Protein AF-A0A7V8FAN8-F1 (afdb_monomer_lite)

Structure (mmCIF, N/CA/C/O backbone):
data_AF-A0A7V8FAN8-F1
#
_entry.id   AF-A0A7V8FAN8-F1
#
loop_
_atom_site.group_PDB
_atom_site.id
_atom_site.type_symbol
_atom_site.label_atom_id
_atom_site.label_alt_id
_atom_site.label_comp_id
_atom_site.label_asym_id
_atom_site.label_entity_id
_atom_site.label_seq_id
_atom_site.pdbx_PDB_ins_code
_atom_site.Cartn_x
_atom_site.Cartn_y
_atom_site.Cartn_z
_atom_site.occupancy
_atom_site.B_iso_or_equiv
_atom_site.auth_seq_id
_atom_site.auth_comp_id
_atom_site.auth_asym_id
_atom_site.auth_atom_id
_atom_site.pdbx_PDB_model_num
ATOM 1 N N . MET A 1 1 ? 2.748 7.385 24.726 1.00 61.91 1 MET A N 1
ATOM 2 C CA . MET A 1 1 ? 3.482 6.783 23.588 1.00 61.91 1 MET A CA 1
ATOM 3 C C . MET A 1 1 ? 2.722 5.676 22.836 1.00 61.91 1 MET A C 1
ATOM 5 O O . MET A 1 1 ? 3.240 5.224 21.832 1.00 61.91 1 MET A O 1
ATOM 9 N N . ASN A 1 2 ? 1.468 5.319 23.177 1.00 71.00 2 ASN A N 1
ATOM 10 C CA . ASN A 1 2 ? 0.735 4.238 22.475 1.00 71.00 2 ASN A CA 1
ATOM 11 C C . ASN A 1 2 ? -0.552 4.701 21.766 1.00 71.00 2 ASN A C 1
ATOM 13 O O . ASN A 1 2 ? -1.436 3.891 21.510 1.00 71.00 2 ASN A O 1
ATOM 17 N N . GLY A 1 3 ? -0.697 5.998 21.466 1.00 86.38 3 GLY A N 1
ATOM 18 C CA . GLY A 1 3 ? -1.949 6.554 20.928 1.00 86.38 3 GLY A CA 1
ATOM 19 C C . GLY A 1 3 ? -2.405 5.872 19.634 1.00 86.38 3 GLY A C 1
ATOM 20 O O . GLY A 1 3 ? -3.571 5.516 19.503 1.00 86.38 3 GLY A O 1
ATOM 21 N N . ILE A 1 4 ? -1.465 5.592 18.729 1.00 88.31 4 ILE A N 1
ATOM 22 C CA . ILE A 1 4 ? -1.739 4.931 17.445 1.00 88.31 4 ILE A CA 1
ATOM 23 C C . ILE A 1 4 ? -2.187 3.477 17.656 1.00 88.31 4 ILE A C 1
ATOM 25 O O . ILE A 1 4 ? -3.180 3.043 17.077 1.00 88.31 4 ILE A O 1
ATOM 29 N N . VAL A 1 5 ? -1.514 2.748 18.551 1.00 90.94 5 VAL A N 1
ATOM 30 C CA . VAL A 1 5 ? -1.884 1.371 18.916 1.00 90.94 5 VAL A CA 1
ATOM 31 C C . VAL A 1 5 ? -3.271 1.343 19.567 1.00 90.94 5 VAL A C 1
ATOM 33 O O . VAL A 1 5 ? -4.103 0.511 19.220 1.00 90.94 5 VAL A O 1
ATOM 36 N N . GLY A 1 6 ? -3.573 2.301 20.448 1.00 92.50 6 GLY A N 1
ATOM 37 C CA . GLY A 1 6 ? -4.892 2.430 21.069 1.00 92.50 6 GLY A CA 1
ATOM 38 C C . GLY A 1 6 ? -6.014 2.710 20.063 1.00 92.50 6 GLY A C 1
ATOM 39 O O . GLY A 1 6 ? -7.106 2.161 20.197 1.00 92.50 6 GLY A O 1
ATOM 40 N N . ILE A 1 7 ? -5.752 3.521 19.034 1.00 92.12 7 ILE A N 1
ATOM 41 C CA . ILE A 1 7 ? -6.699 3.761 17.933 1.00 92.12 7 ILE A CA 1
ATOM 42 C C . ILE A 1 7 ? -6.936 2.468 17.144 1.00 92.12 7 ILE A C 1
ATOM 44 O O . ILE A 1 7 ? -8.088 2.126 16.869 1.00 92.12 7 ILE A O 1
ATOM 48 N N . ALA A 1 8 ? -5.870 1.721 16.846 1.00 91.81 8 ALA A N 1
ATOM 49 C CA . ALA A 1 8 ? -5.971 0.455 16.130 1.00 91.81 8 ALA A CA 1
ATOM 50 C C . ALA A 1 8 ? -6.791 -0.595 16.903 1.00 91.81 8 ALA A C 1
ATOM 52 O O . ALA A 1 8 ? -7.662 -1.244 16.322 1.00 91.81 8 ALA A O 1
ATOM 53 N N . LEU A 1 9 ? -6.593 -0.705 18.224 1.00 94.25 9 LEU A N 1
ATOM 54 C CA . LEU A 1 9 ? -7.344 -1.633 19.082 1.00 94.25 9 LEU A CA 1
ATOM 55 C C . LEU A 1 9 ? -8.824 -1.251 19.245 1.00 94.25 9 LEU A C 1
ATOM 57 O O . LEU A 1 9 ? -9.660 -2.129 19.437 1.00 94.25 9 LEU A O 1
ATOM 61 N N . ARG A 1 10 ? -9.175 0.040 19.164 1.00 96.12 10 ARG A N 1
ATOM 62 C CA . 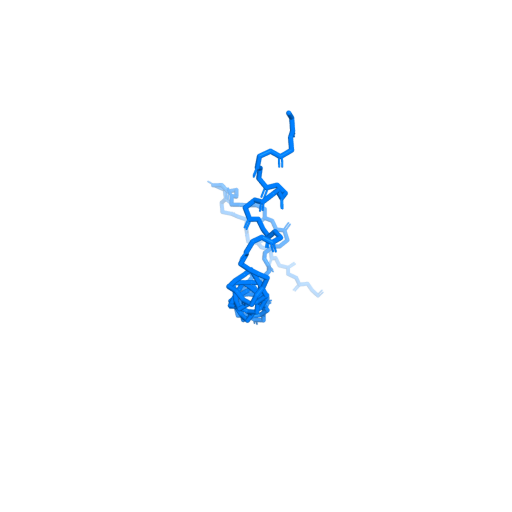ARG A 1 10 ? -10.574 0.503 19.271 1.00 96.12 10 ARG A CA 1
ATOM 63 C C . ARG A 1 10 ? -11.405 0.228 18.018 1.00 96.12 10 ARG A C 1
ATOM 65 O O . ARG A 1 10 ? -12.629 0.190 18.112 1.00 96.12 10 ARG A O 1
ATOM 72 N N . ARG A 1 11 ? -10.773 0.071 16.851 1.00 95.19 11 ARG A N 1
ATOM 73 C CA . ARG A 1 11 ? -11.443 -0.229 15.572 1.00 95.19 11 ARG A CA 1
ATOM 74 C C . ARG A 1 11 ? -10.730 -1.366 14.826 1.00 95.19 11 ARG A C 1
ATOM 76 O O . ARG A 1 11 ? -10.220 -1.148 13.725 1.00 95.19 11 ARG A O 1
ATOM 83 N N . PRO A 1 12 ? -10.718 -2.589 15.389 1.00 94.44 12 PRO A N 1
ATOM 84 C CA . PRO A 1 12 ? -9.907 -3.691 14.873 1.00 94.44 12 PRO A CA 1
ATOM 85 C C . PRO A 1 12 ? -10.322 -4.095 13.452 1.00 94.44 12 PRO A C 1
ATOM 87 O O . PRO A 1 12 ? -9.474 -4.270 12.584 1.00 94.44 12 PRO A O 1
ATOM 90 N N . LEU A 1 13 ? -11.631 -4.148 13.179 1.00 97.38 13 LEU A N 1
ATOM 91 C CA . LEU A 1 13 ? -12.164 -4.477 11.853 1.00 97.38 13 LEU A CA 1
ATOM 92 C C . LEU A 1 13 ? -11.765 -3.448 10.786 1.00 97.38 13 LEU A C 1
ATOM 94 O O . LEU A 1 13 ? -11.440 -3.827 9.667 1.00 97.38 13 LEU A O 1
ATOM 98 N N . THR A 1 14 ? -11.740 -2.153 11.122 1.00 96.25 14 THR A N 1
ATOM 99 C CA . THR A 1 14 ? -11.342 -1.097 10.177 1.00 96.25 14 THR A CA 1
ATOM 100 C C . THR A 1 14 ? -9.862 -1.201 9.814 1.00 96.25 14 THR A C 1
ATOM 102 O O . THR A 1 14 ? -9.509 -1.028 8.650 1.00 96.25 14 THR A O 1
ATOM 105 N N . ILE A 1 15 ? -9.001 -1.529 10.783 1.00 96.62 15 ILE A N 1
ATOM 106 C CA . ILE A 1 15 ? -7.569 -1.753 10.539 1.00 96.62 15 ILE A CA 1
ATOM 107 C C . ILE A 1 15 ? -7.362 -2.965 9.634 1.00 96.62 15 ILE A C 1
ATOM 109 O O . ILE A 1 15 ? -6.656 -2.858 8.635 1.00 96.62 15 ILE A O 1
ATOM 113 N N . VAL A 1 16 ? -8.020 -4.088 9.933 1.00 96.88 16 VAL A N 1
ATOM 114 C CA . VAL A 1 16 ? -7.925 -5.306 9.113 1.00 96.88 16 VAL A CA 1
ATOM 115 C C . VAL A 1 16 ? -8.428 -5.056 7.688 1.00 96.88 16 VAL A C 1
ATOM 117 O O . VAL A 1 16 ? -7.762 -5.445 6.731 1.00 96.88 16 VAL A O 1
ATOM 120 N N . ALA A 1 17 ? -9.550 -4.350 7.521 1.00 97.69 17 ALA A N 1
ATOM 121 C CA . ALA A 1 17 ? -10.064 -3.987 6.201 1.00 97.69 17 ALA A CA 1
ATOM 122 C C . ALA A 1 17 ? -9.071 -3.114 5.413 1.00 97.69 17 ALA A C 1
ATOM 124 O O . ALA A 1 17 ? -8.819 -3.366 4.236 1.00 97.69 17 ALA A O 1
ATOM 125 N N . MET A 1 18 ? -8.456 -2.124 6.064 1.00 97.62 18 MET A N 1
ATOM 126 C CA . MET A 1 18 ? -7.442 -1.275 5.434 1.00 97.62 18 MET A CA 1
ATOM 127 C C . MET A 1 18 ? -6.201 -2.079 5.024 1.00 97.62 18 MET A C 1
ATOM 129 O O . MET A 1 18 ? -5.703 -1.910 3.913 1.00 97.62 18 MET A O 1
ATOM 133 N N . MET A 1 19 ? -5.734 -2.994 5.879 1.00 97.75 19 MET A N 1
ATOM 134 C CA . MET A 1 19 ? -4.632 -3.904 5.548 1.00 97.75 19 MET A CA 1
ATOM 135 C C . MET A 1 19 ? -4.970 -4.774 4.333 1.00 97.75 19 MET A C 1
ATOM 137 O O . MET A 1 19 ? -4.134 -4.916 3.445 1.00 97.75 19 MET A O 1
ATOM 141 N N . ALA A 1 20 ? -6.199 -5.292 4.247 1.00 98.12 20 ALA A N 1
ATOM 142 C CA . ALA A 1 20 ? -6.645 -6.073 3.095 1.00 98.12 20 ALA A CA 1
ATOM 143 C C . ALA A 1 20 ? -6.598 -5.251 1.795 1.00 98.12 20 ALA A C 1
ATOM 145 O O . ALA A 1 20 ? -6.068 -5.725 0.792 1.00 98.12 20 ALA A O 1
ATOM 146 N N . VAL A 1 21 ? -7.068 -3.999 1.816 1.00 98.19 21 VAL A N 1
ATOM 147 C CA . VAL A 1 21 ? -6.990 -3.096 0.652 1.00 98.19 21 VAL A CA 1
ATOM 148 C C . VAL A 1 21 ? -5.537 -2.843 0.237 1.00 98.19 21 VAL A C 1
ATOM 150 O O . VAL A 1 21 ? -5.220 -2.917 -0.951 1.00 98.19 21 VAL A O 1
ATOM 153 N N . ILE A 1 22 ? -4.642 -2.599 1.198 1.00 97.94 22 ILE A N 1
ATOM 154 C CA . ILE A 1 22 ? -3.212 -2.383 0.929 1.00 97.94 22 ILE A CA 1
ATOM 155 C C . ILE A 1 22 ? -2.579 -3.632 0.309 1.00 97.94 22 ILE A C 1
ATOM 157 O O . ILE A 1 22 ? -1.848 -3.519 -0.672 1.00 97.94 22 ILE A O 1
ATOM 161 N N . MET A 1 23 ? -2.875 -4.824 0.835 1.00 98.19 23 MET A N 1
ATOM 162 C CA . MET A 1 23 ? -2.338 -6.075 0.289 1.00 98.19 23 MET A CA 1
ATOM 163 C C . MET A 1 23 ? -2.835 -6.345 -1.134 1.00 98.19 23 MET A C 1
ATOM 165 O O . MET A 1 23 ? -2.055 -6.769 -1.987 1.00 98.19 23 MET A O 1
ATOM 169 N N . LEU A 1 24 ? -4.106 -6.065 -1.420 1.00 97.94 24 LEU A N 1
ATOM 170 C CA . LEU A 1 24 ? -4.665 -6.203 -2.765 1.00 97.94 24 LEU A CA 1
ATOM 171 C C . LEU A 1 24 ? -4.016 -5.218 -3.747 1.00 97.94 24 LEU A C 1
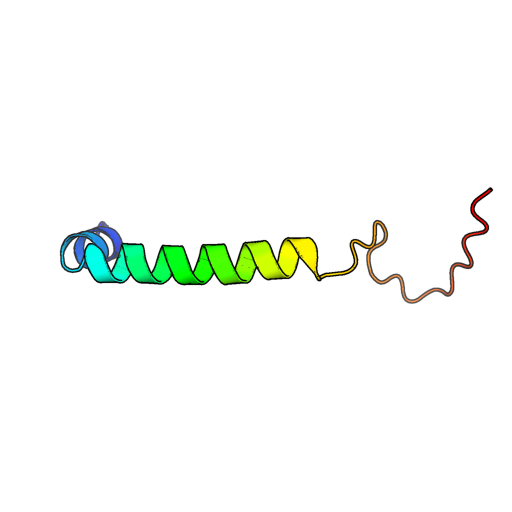ATOM 173 O O . LEU A 1 24 ? -3.580 -5.622 -4.822 1.00 97.94 24 LEU A O 1
ATOM 177 N N . GLY A 1 25 ? -3.884 -3.945 -3.368 1.00 97.81 25 GLY A N 1
ATOM 178 C CA . GLY A 1 25 ? -3.225 -2.940 -4.206 1.00 97.81 25 GLY A CA 1
ATOM 179 C C . GLY A 1 25 ? -1.740 -3.240 -4.433 1.00 97.81 25 GLY A C 1
ATOM 180 O O . GLY A 1 25 ? -1.260 -3.176 -5.563 1.00 97.81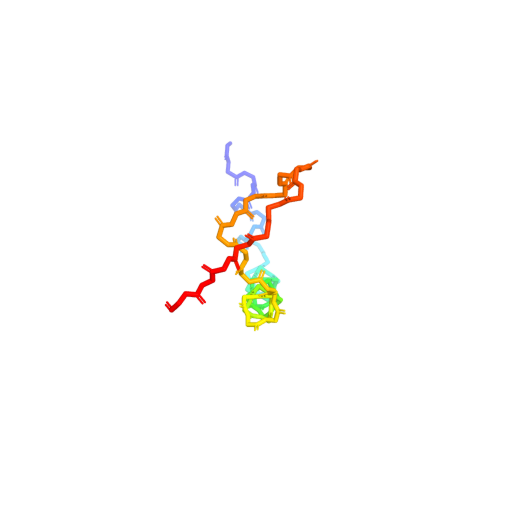 25 GLY A O 1
ATOM 181 N N . GLY A 1 26 ? -1.024 -3.624 -3.375 1.00 96.06 26 GLY A N 1
ATOM 182 C CA . GLY A 1 26 ? 0.399 -3.953 -3.431 1.00 96.06 26 GLY A CA 1
ATOM 183 C C . GLY A 1 26 ? 0.697 -5.207 -4.251 1.00 96.06 26 GLY A C 1
ATOM 184 O O . GLY A 1 26 ? 1.616 -5.200 -5.064 1.00 96.06 26 GLY A O 1
ATOM 185 N N . SER A 1 27 ? -0.101 -6.267 -4.100 1.00 96.81 27 SER A N 1
ATOM 186 C CA . SER A 1 27 ? 0.053 -7.485 -4.912 1.00 96.81 27 SER A CA 1
ATOM 187 C C . SER A 1 27 ? -0.257 -7.234 -6.387 1.00 96.81 27 SER A C 1
ATOM 189 O O . SER A 1 27 ? 0.472 -7.710 -7.257 1.00 96.81 27 SER A O 1
ATOM 191 N N . LEU A 1 28 ? -1.279 -6.428 -6.688 1.00 97.06 28 LEU A N 1
ATOM 192 C CA . LEU A 1 28 ? -1.579 -6.034 -8.061 1.00 97.06 28 LEU A CA 1
ATOM 193 C C . LEU A 1 28 ? -0.430 -5.230 -8.682 1.00 97.06 28 LEU A C 1
ATOM 195 O O . LEU A 1 28 ? -0.059 -5.480 -9.828 1.00 97.06 28 LEU A O 1
ATOM 199 N N . ALA A 1 29 ? 0.143 -4.291 -7.925 1.00 95.50 29 ALA A N 1
ATOM 200 C CA . ALA A 1 29 ? 1.303 -3.516 -8.346 1.00 95.50 29 ALA A CA 1
ATOM 201 C C . ALA A 1 29 ? 2.519 -4.419 -8.600 1.00 95.50 29 ALA A C 1
ATOM 203 O O . ALA A 1 29 ? 3.166 -4.280 -9.632 1.00 95.50 29 ALA A O 1
ATOM 204 N N . LEU A 1 30 ? 2.776 -5.395 -7.726 1.00 93.06 30 LEU A N 1
ATOM 205 C CA . LEU A 1 30 ? 3.880 -6.345 -7.876 1.00 93.06 30 LEU A CA 1
ATOM 206 C C . LEU A 1 30 ? 3.797 -7.154 -9.180 1.00 93.06 30 LEU A C 1
ATOM 208 O O . LEU A 1 30 ? 4.819 -7.412 -9.804 1.00 93.06 30 LEU A O 1
ATOM 212 N N . VAL A 1 31 ? 2.591 -7.550 -9.596 1.00 95.19 31 VAL A N 1
ATOM 213 C CA . VAL A 1 31 ? 2.390 -8.350 -10.817 1.00 95.19 31 VAL A CA 1
ATOM 214 C C . VAL A 1 31 ? 2.365 -7.486 -12.082 1.00 95.19 31 VAL A C 1
ATOM 216 O O . VAL A 1 31 ? 2.681 -7.976 -13.164 1.00 95.19 31 VAL A O 1
ATOM 219 N N . ARG A 1 32 ? 1.950 -6.217 -11.983 1.00 93.69 32 ARG A N 1
ATOM 220 C CA . ARG A 1 32 ? 1.699 -5.363 -13.158 1.00 93.69 32 ARG A CA 1
ATOM 221 C C . ARG A 1 32 ? 2.778 -4.327 -13.442 1.00 93.69 32 ARG A C 1
ATOM 223 O O . ARG A 1 32 ? 2.812 -3.813 -14.557 1.00 93.69 32 ARG A O 1
ATOM 230 N N . LEU A 1 33 ? 3.607 -3.974 -12.464 1.00 91.00 33 LEU A N 1
ATOM 231 C CA . LEU A 1 33 ? 4.677 -3.009 -12.676 1.00 91.00 33 LEU A CA 1
ATOM 232 C C . LEU A 1 33 ? 5.854 -3.677 -13.401 1.00 91.00 33 LEU A C 1
ATOM 234 O O . LEU A 1 33 ? 6.266 -4.768 -13.003 1.00 91.00 33 LEU A O 1
ATOM 238 N N . PRO A 1 34 ? 6.412 -3.039 -14.446 1.00 82.31 34 PRO A N 1
ATOM 239 C CA . PRO A 1 34 ? 7.645 -3.513 -15.052 1.00 82.31 34 PRO A CA 1
ATOM 240 C C . PRO A 1 34 ? 8.761 -3.461 -14.005 1.00 82.31 34 PRO A C 1
ATOM 242 O O . PRO A 1 34 ? 9.009 -2.420 -13.396 1.00 82.31 34 PRO A O 1
ATOM 245 N N . VAL A 1 35 ? 9.417 -4.598 -13.781 1.00 80.38 35 VAL A N 1
ATOM 246 C CA . VAL A 1 35 ? 10.597 -4.676 -12.920 1.00 80.38 35 VAL A CA 1
ATOM 247 C C . VAL A 1 35 ? 11.793 -4.273 -13.766 1.00 80.38 35 VAL A C 1
ATOM 249 O O . VAL A 1 35 ? 12.307 -5.077 -14.542 1.00 80.38 35 VAL A O 1
ATOM 252 N N . ASP A 1 36 ? 12.202 -3.014 -13.646 1.00 79.50 36 ASP A N 1
ATOM 253 C CA . ASP A 1 36 ? 13.459 -2.553 -14.223 1.00 79.50 36 ASP A CA 1
ATOM 254 C C . ASP A 1 36 ? 14.588 -2.810 -13.221 1.00 79.50 36 ASP A C 1
ATOM 256 O O . ASP A 1 36 ? 14.507 -2.414 -12.055 1.00 79.50 36 ASP A O 1
ATOM 260 N N . ILE A 1 37 ? 15.627 -3.520 -13.659 1.00 77.25 37 ILE A N 1
ATOM 261 C CA . ILE A 1 37 ? 16.813 -3.760 -12.832 1.00 77.25 37 ILE A CA 1
ATOM 262 C C . ILE A 1 37 ? 17.680 -2.501 -12.742 1.00 77.25 37 ILE A C 1
ATOM 264 O O . ILE A 1 37 ? 18.485 -2.368 -11.816 1.00 77.25 37 ILE A O 1
ATOM 268 N N . PHE A 1 38 ? 17.510 -1.573 -13.688 1.00 76.56 38 PHE A N 1
ATOM 269 C CA . PHE A 1 38 ? 18.204 -0.305 -13.700 1.00 76.56 38 PHE A CA 1
ATOM 270 C C . PHE A 1 38 ? 17.289 0.803 -13.164 1.00 76.56 38 PHE A C 1
ATOM 272 O O . PHE A 1 38 ? 16.130 0.922 -13.560 1.00 76.56 38 PHE A O 1
ATOM 279 N N . PRO A 1 39 ? 17.794 1.663 -12.264 1.00 73.88 39 PRO A N 1
ATOM 280 C CA . PRO A 1 39 ? 17.110 2.913 -11.963 1.00 73.88 39 PRO A CA 1
ATOM 281 C C . PRO A 1 39 ? 17.056 3.770 -13.234 1.00 73.88 39 PRO A C 1
ATOM 283 O O . PRO A 1 39 ? 17.864 3.571 -14.133 1.00 73.88 39 PRO A O 1
ATOM 286 N N . HIS A 1 40 ? 16.146 4.743 -13.318 1.00 79.06 40 HIS A N 1
ATOM 287 C CA . HIS A 1 40 ? 16.051 5.636 -14.478 1.00 79.06 40 HIS A CA 1
ATOM 288 C C . HIS A 1 40 ? 17.331 6.481 -14.638 1.00 79.06 40 HIS A C 1
ATOM 290 O O . HIS A 1 40 ? 17.446 7.594 -14.122 1.00 79.06 40 HIS A O 1
ATOM 296 N N . ILE A 1 41 ? 18.321 5.923 -15.329 1.00 75.38 41 ILE A N 1
ATOM 297 C CA . ILE A 1 41 ? 19.556 6.578 -15.734 1.00 75.38 41 ILE A CA 1
ATOM 298 C C . ILE A 1 41 ? 19.231 7.364 -17.000 1.00 75.38 41 ILE A C 1
ATOM 300 O O . ILE A 1 41 ? 18.902 6.779 -18.025 1.00 75.38 41 ILE A O 1
ATOM 304 N N . GLY A 1 42 ? 19.306 8.696 -16.937 1.00 78.00 42 GLY A N 1
ATOM 305 C CA . GLY A 1 42 ? 19.038 9.615 -18.058 1.00 78.00 42 GLY A CA 1
ATOM 306 C C . GLY A 1 42 ? 20.057 9.537 -19.205 1.00 78.00 42 GLY A C 1
ATOM 307 O O 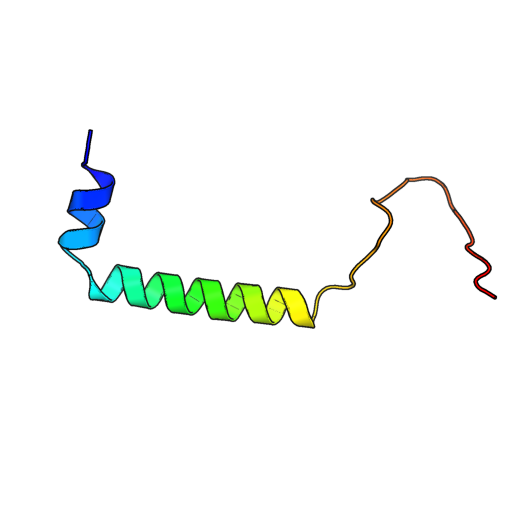. GLY A 1 42 ? 20.310 10.531 -19.880 1.00 78.00 42 GLY A O 1
ATOM 308 N N . VAL A 1 43 ? 20.677 8.374 -19.393 1.00 76.38 43 VAL A N 1
ATOM 309 C CA . VAL A 1 43 ? 21.675 8.067 -20.409 1.00 76.38 43 VAL A CA 1
ATOM 310 C C . VAL A 1 43 ? 21.100 6.930 -21.258 1.00 76.38 43 VAL A C 1
ATOM 312 O O . VAL A 1 43 ? 20.705 5.911 -20.690 1.00 76.38 43 VAL A O 1
ATOM 315 N N . PRO A 1 44 ? 21.018 7.066 -22.593 1.00 70.44 44 PRO A N 1
ATOM 316 C CA . PRO A 1 44 ? 20.438 6.034 -23.444 1.00 70.44 44 PRO A CA 1
ATOM 317 C C . PRO A 1 44 ? 21.372 4.817 -23.502 1.00 70.44 44 PRO A C 1
ATOM 319 O O . PRO A 1 44 ? 22.301 4.767 -24.307 1.00 70.44 44 PRO A O 1
ATOM 322 N N . VAL A 1 45 ? 21.138 3.835 -22.630 1.00 68.12 45 VAL A N 1
ATOM 323 C CA . VAL A 1 45 ? 21.843 2.548 -22.645 1.00 68.12 45 VAL A CA 1
ATOM 324 C C . VAL A 1 45 ? 21.047 1.570 -23.506 1.00 68.12 45 VAL A C 1
ATOM 326 O O . VAL A 1 45 ? 19.975 1.114 -23.120 1.00 68.12 45 VAL A O 1
ATOM 329 N N . VAL A 1 46 ? 21.572 1.238 -24.688 1.00 68.56 46 VAL A N 1
ATOM 330 C CA . VAL A 1 46 ? 21.054 0.139 -25.514 1.00 68.56 46 VAL A CA 1
A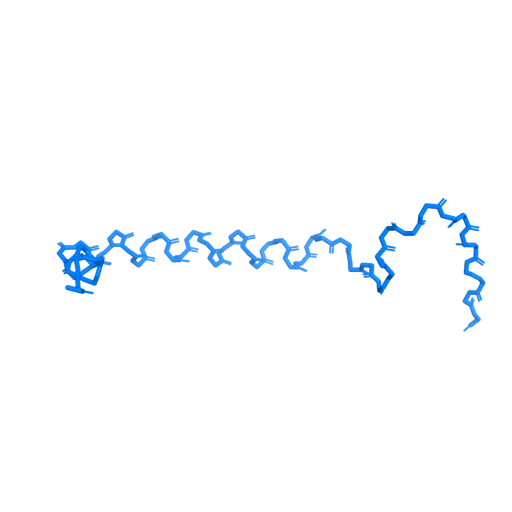TOM 331 C C . VAL A 1 46 ? 21.691 -1.152 -25.008 1.00 68.56 46 VAL A C 1
ATOM 333 O O . VAL A 1 46 ? 22.849 -1.438 -25.309 1.00 68.56 46 VAL A O 1
ATOM 336 N N . ALA A 1 47 ? 20.962 -1.921 -24.203 1.00 65.31 47 ALA A N 1
ATOM 337 C CA . ALA A 1 47 ? 21.420 -3.234 -23.766 1.00 65.31 47 ALA A CA 1
ATOM 338 C C . ALA A 1 47 ? 21.178 -4.260 -24.886 1.00 65.31 47 ALA A C 1
ATOM 340 O O . ALA A 1 47 ? 20.043 -4.656 -25.142 1.00 65.31 47 ALA A O 1
ATOM 341 N N . ALA A 1 48 ? 22.245 -4.695 -25.560 1.00 55.09 48 ALA A N 1
ATOM 342 C CA . ALA A 1 48 ? 22.216 -5.920 -26.350 1.00 55.09 48 ALA A CA 1
ATOM 343 C C . ALA A 1 48 ? 22.327 -7.104 -25.377 1.00 55.09 48 ALA A C 1
ATOM 345 O O . ALA A 1 48 ? 23.416 -7.419 -24.900 1.00 55.09 48 ALA A O 1
ATOM 346 N N . ALA A 1 49 ? 21.193 -7.709 -25.030 1.00 60.47 49 ALA A N 1
ATOM 347 C CA . ALA A 1 49 ? 21.170 -8.989 -24.333 1.00 60.47 49 ALA A CA 1
ATOM 348 C C . ALA A 1 49 ? 21.370 -10.108 -25.370 1.00 60.47 49 ALA A C 1
ATOM 350 O O . ALA A 1 49 ? 20.647 -10.140 -26.368 1.00 60.47 49 ALA A O 1
ATOM 351 N N . TRP A 1 50 ? 22.366 -10.971 -25.153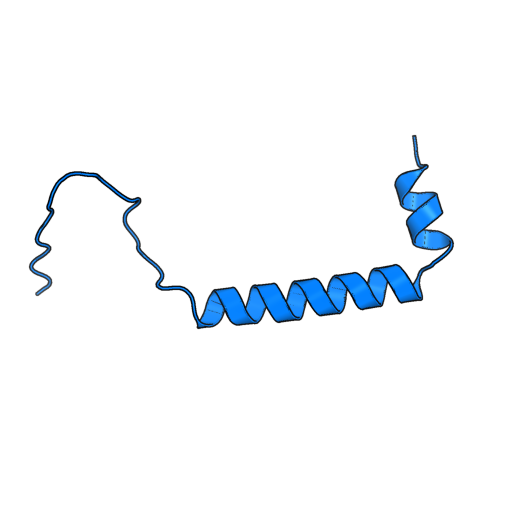 1.00 45.50 50 TRP A N 1
ATOM 352 C CA . TRP A 1 50 ? 22.534 -12.234 -25.878 1.00 45.50 50 TRP A CA 1
ATOM 353 C C . TRP A 1 50 ? 21.947 -13.369 -25.044 1.00 45.50 50 TRP A C 1
ATOM 355 O O . TRP A 1 50 ? 22.207 -13.365 -23.817 1.00 45.50 50 TRP A O 1
#

pLDDT: mean 85.88, std 13.36, range [45.5, 98.19]

Foldseek 3Di:
DCPVVVVCVVCVVVVVVVVVVVVVVVVVCVVPPDDDPDDPDVDDDDDPDD

Sequence (50 aa):
MNGIVGIALRRPLTIVAMMAVIMLGGSLALVRLPVDIFPHIGVPVVAAAW

Radius of gyration: 19.88 Å; chains: 1; bounding box: 35×22×50 Å

Secondary structure (DSSP, 8-state):
--HHHHHHHHSHHHHHHHHHHHHHHHHHHHHHS---SS---SS-------